Protein AF-A0A954EHJ3-F1 (afdb_monomer_lite)

Foldseek 3Di:
DDDDDDDDDDDPDDDDDDDDDPPDPPPPPDDPPPPDDDDPQAADPQADAAPDFQCAPDDDSQRGKGKHAADDPDDAAEDEAEDDDPLADDDLSCRCVPPNNVVCSVVRYIYMRGGDHRPVRDDPPCPDDD

Secondary structure (DSSP, 8-state):
--------------------------------------------TTSPPPSEEEEE-SSSTT-EEEEE----SSPPPEEEEE--STTTS--GGGGGGTS-HHHHHHTT-EEEEE----GGGS-TT--S--

Structure (mmCIF, N/CA/C/O backbone):
data_AF-A0A954EHJ3-F1
#
_entry.id   AF-A0A954EHJ3-F1
#
loop_
_atom_site.group_PDB
_atom_site.id
_atom_site.type_symbol
_atom_site.label_atom_id
_atom_site.label_alt_id
_atom_site.label_comp_id
_atom_site.label_asym_id
_atom_site.label_entity_id
_atom_site.label_seq_id
_atom_site.pdbx_PDB_ins_code
_atom_site.Cartn_x
_atom_site.Cartn_y
_atom_site.Cartn_z
_atom_site.occupancy
_atom_site.B_iso_or_equiv
_atom_site.auth_seq_id
_atom_site.auth_comp_id
_atom_site.auth_asym_id
_atom_site.auth_atom_id
_atom_site.pdbx_PDB_model_num
ATOM 1 N N . MET A 1 1 ? 43.335 76.121 -14.072 1.00 43.59 1 MET A N 1
ATOM 2 C CA . MET A 1 1 ? 42.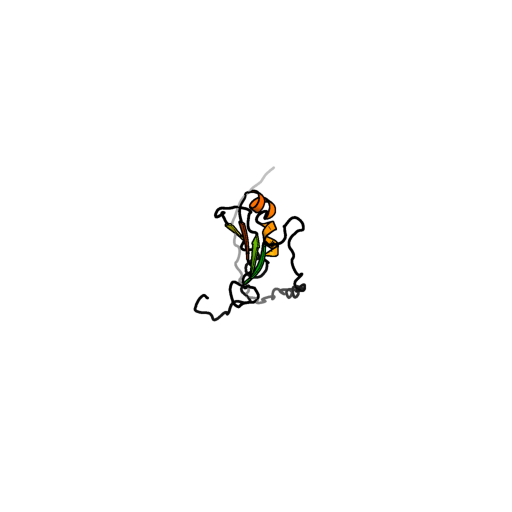215 76.938 -14.601 1.00 43.59 1 MET A CA 1
ATOM 3 C C . MET A 1 1 ? 42.239 76.862 -16.116 1.00 43.59 1 MET A C 1
ATOM 5 O O . MET A 1 1 ? 43.341 76.960 -16.640 1.00 43.59 1 MET A O 1
ATOM 9 N N . LYS A 1 2 ? 41.062 76.788 -16.770 1.00 38.62 2 LYS A N 1
ATOM 10 C CA . LYS A 1 2 ? 40.863 76.666 -18.237 1.00 38.62 2 LYS A CA 1
ATOM 11 C C . LYS A 1 2 ? 41.348 75.323 -18.819 1.00 38.62 2 LYS A C 1
ATOM 13 O O . LYS A 1 2 ? 42.339 74.802 -18.330 1.00 38.62 2 LYS A O 1
ATOM 18 N N . GLN A 1 3 ? 40.777 74.717 -19.864 1.00 45.97 3 GLN A N 1
ATOM 19 C CA . GLN A 1 3 ? 39.423 74.636 -20.480 1.00 45.97 3 GLN A CA 1
ATOM 20 C C . GLN A 1 3 ? 39.512 73.382 -21.423 1.00 45.97 3 GLN A C 1
ATOM 22 O O . GLN A 1 3 ? 40.626 72.930 -21.667 1.00 45.97 3 GLN A O 1
ATOM 27 N N . LEU A 1 4 ? 38.504 72.722 -22.009 1.00 43.44 4 LEU A N 1
ATOM 28 C CA . LEU A 1 4 ? 37.042 72.844 -22.144 1.00 43.44 4 LEU A CA 1
ATOM 29 C C . LEU A 1 4 ? 36.474 71.412 -22.362 1.00 43.44 4 LEU A C 1
ATOM 31 O O . LEU A 1 4 ? 37.218 70.527 -22.775 1.00 43.44 4 LEU A O 1
ATOM 35 N N . ALA A 1 5 ? 35.176 71.170 -22.142 1.00 48.94 5 ALA A N 1
ATOM 36 C CA . ALA A 1 5 ? 34.514 69.921 -22.556 1.00 48.94 5 ALA A CA 1
ATOM 37 C C . ALA A 1 5 ? 33.929 70.021 -23.978 1.00 48.94 5 ALA A C 1
ATOM 39 O O . ALA A 1 5 ? 33.365 71.066 -24.301 1.00 48.94 5 ALA A O 1
ATOM 40 N N . SER A 1 6 ? 33.940 68.932 -24.765 1.00 44.56 6 SER A N 1
ATOM 41 C CA . SER A 1 6 ? 32.758 68.463 -25.528 1.00 44.56 6 SER A CA 1
ATOM 42 C C . SER A 1 6 ? 33.012 67.270 -26.458 1.00 44.56 6 SER A C 1
ATOM 44 O O . SER A 1 6 ? 33.964 67.282 -27.221 1.00 44.56 6 SER A O 1
ATOM 46 N N . HIS A 1 7 ? 32.072 66.315 -26.400 1.00 40.75 7 HIS A N 1
ATOM 47 C CA . HIS A 1 7 ? 31.391 65.610 -27.502 1.00 40.75 7 HIS A CA 1
ATOM 48 C C . HIS A 1 7 ? 32.160 65.222 -28.787 1.00 40.75 7 HIS A C 1
ATOM 50 O O . HIS A 1 7 ? 32.728 66.080 -29.447 1.00 40.75 7 HIS A O 1
ATOM 56 N N . VAL A 1 8 ? 31.959 63.982 -29.267 1.00 44.84 8 VAL A N 1
ATOM 57 C CA . VAL A 1 8 ? 31.176 63.671 -30.497 1.00 44.84 8 VAL A CA 1
ATOM 58 C C . VAL A 1 8 ? 31.345 62.195 -30.917 1.00 44.84 8 VAL A C 1
ATOM 60 O O . VAL A 1 8 ? 32.440 61.736 -31.203 1.00 44.84 8 VAL A O 1
ATOM 63 N N . PHE A 1 9 ? 30.200 61.509 -30.984 1.00 36.72 9 PHE A N 1
ATOM 64 C CA . PHE A 1 9 ? 29.817 60.388 -31.857 1.00 36.72 9 PHE A CA 1
ATOM 65 C C . PHE A 1 9 ? 30.610 59.069 -31.893 1.00 36.72 9 PHE A C 1
ATOM 67 O O . PHE A 1 9 ? 31.776 58.969 -32.258 1.00 36.72 9 PHE A O 1
ATOM 74 N N . ALA A 1 10 ? 29.833 58.008 -31.670 1.00 48.41 10 ALA A N 1
ATOM 75 C CA . ALA A 1 10 ? 30.139 56.651 -32.073 1.00 48.41 10 ALA A CA 1
ATOM 76 C C . ALA A 1 10 ? 30.313 56.520 -33.595 1.00 48.41 10 ALA A C 1
ATOM 78 O O . ALA A 1 10 ? 29.503 57.034 -34.367 1.00 48.41 10 ALA A O 1
ATOM 79 N N . LEU A 1 11 ? 31.273 55.690 -34.000 1.00 41.38 11 LEU A N 1
ATOM 80 C CA . LEU A 1 11 ? 31.188 54.916 -35.235 1.00 41.38 11 LEU A CA 1
ATOM 81 C C . LEU A 1 11 ? 31.801 53.532 -34.973 1.00 41.38 11 LEU A C 1
ATOM 83 O O . LEU A 1 11 ? 32.985 53.293 -35.195 1.00 41.38 11 LEU A O 1
ATOM 87 N N . SER A 1 12 ? 30.998 52.628 -34.404 1.00 41.56 12 SER A N 1
ATOM 88 C CA . SER A 1 12 ? 31.407 51.233 -34.225 1.00 41.56 12 SER A CA 1
ATOM 89 C C . SER A 1 12 ? 31.300 50.527 -35.575 1.00 41.56 12 SER A C 1
ATOM 91 O O . SER A 1 12 ? 30.217 50.123 -35.998 1.00 41.56 12 SER A O 1
ATOM 93 N N . THR A 1 13 ? 32.422 50.452 -36.290 1.00 44.41 13 THR A N 1
ATOM 94 C CA . THR A 1 13 ? 32.507 49.774 -37.584 1.00 44.41 13 THR A CA 1
ATOM 95 C C . THR A 1 13 ? 32.221 48.288 -37.406 1.00 44.41 13 THR A C 1
ATOM 97 O O . THR A 1 13 ? 33.032 47.545 -36.854 1.00 44.41 13 THR A O 1
ATOM 100 N N . CYS A 1 14 ? 31.065 47.849 -37.897 1.00 40.12 14 CYS A N 1
ATOM 101 C CA . CYS A 1 14 ? 30.690 46.444 -37.921 1.00 40.12 14 CYS A CA 1
ATOM 102 C C . CYS A 1 14 ? 31.536 45.713 -38.978 1.00 40.12 14 CYS A C 1
ATOM 104 O O . CYS A 1 14 ? 31.229 45.769 -40.168 1.00 40.12 14 CYS A O 1
ATOM 106 N N . LEU A 1 15 ? 32.621 45.058 -38.553 1.00 37.81 15 LEU A N 1
ATOM 107 C CA . LEU A 1 15 ? 33.420 44.188 -39.417 1.00 37.81 15 LEU A CA 1
ATOM 108 C C . LEU A 1 15 ? 33.043 42.726 -39.164 1.00 37.81 15 LEU A C 1
ATOM 110 O O . LEU A 1 15 ? 33.489 42.104 -38.201 1.00 37.81 15 LEU A O 1
ATOM 114 N N . LEU A 1 16 ? 32.217 42.183 -40.056 1.00 44.09 16 LEU A N 1
ATOM 115 C CA . LEU A 1 16 ? 31.934 40.754 -40.130 1.00 44.09 16 LEU A CA 1
ATOM 116 C C . LEU A 1 16 ? 33.193 40.001 -40.577 1.00 44.09 16 LEU A C 1
ATOM 118 O O . LEU A 1 16 ? 33.603 40.105 -41.732 1.00 44.09 16 LEU A O 1
ATOM 122 N N . LEU A 1 17 ? 33.757 39.186 -39.686 1.00 44.94 17 LEU A N 1
ATOM 123 C CA . LEU A 1 17 ? 34.631 38.080 -40.066 1.00 44.94 17 LEU A CA 1
ATOM 124 C C . LEU A 1 17 ? 33.929 36.764 -39.741 1.00 44.94 17 LEU A C 1
ATOM 126 O O . LEU A 1 17 ? 33.799 36.368 -38.584 1.00 44.94 17 LEU A O 1
ATOM 130 N N . VAL A 1 18 ? 33.476 36.087 -40.795 1.00 49.00 18 VAL A N 1
ATOM 131 C CA . VAL A 1 18 ? 33.041 34.693 -40.726 1.00 49.00 18 VAL A CA 1
ATOM 132 C C . VAL A 1 18 ? 34.285 33.834 -40.509 1.00 49.00 18 VAL A C 1
ATOM 134 O O . VAL A 1 18 ? 35.112 33.691 -41.405 1.00 49.00 18 VAL A O 1
ATOM 137 N N . GLY A 1 19 ? 34.409 33.266 -39.313 1.00 39.22 19 GLY A N 1
ATOM 138 C CA . GLY A 1 19 ? 35.438 32.294 -38.957 1.00 39.22 19 GLY A CA 1
ATOM 139 C C . GLY A 1 19 ? 34.791 31.178 -38.155 1.00 39.22 19 GLY A C 1
ATOM 140 O O . GLY A 1 19 ? 34.537 31.336 -36.964 1.00 39.22 19 GLY A O 1
ATOM 141 N N . GLY A 1 20 ? 34.455 30.076 -38.822 1.00 49.34 20 GLY A N 1
ATOM 142 C CA . GLY A 1 20 ? 33.806 28.950 -38.166 1.00 49.34 20 GLY A CA 1
ATOM 143 C C . GLY A 1 20 ? 34.760 28.230 -37.218 1.00 49.34 20 GLY A C 1
ATOM 144 O O . GLY A 1 20 ? 35.829 27.796 -37.631 1.00 49.34 20 GLY A O 1
ATOM 145 N N . ASN A 1 21 ? 34.330 28.047 -35.973 1.00 36.69 21 ASN A N 1
ATOM 146 C CA . ASN A 1 21 ? 34.612 26.835 -35.215 1.00 36.69 21 ASN A CA 1
ATOM 147 C C . ASN A 1 21 ? 33.506 26.647 -34.178 1.00 36.69 21 ASN A C 1
ATOM 149 O O . ASN A 1 21 ? 33.460 27.338 -33.161 1.00 36.69 21 ASN A O 1
ATOM 153 N N . VAL A 1 22 ? 32.619 25.686 -34.443 1.00 42.12 22 VAL A N 1
ATOM 154 C CA . VAL A 1 22 ? 31.845 25.050 -33.379 1.00 42.12 22 VAL A CA 1
ATOM 155 C C . VAL A 1 22 ? 32.857 24.254 -32.567 1.00 42.12 22 VAL A C 1
ATOM 157 O O . VAL A 1 22 ? 33.240 23.152 -32.953 1.00 42.12 22 VAL A O 1
ATOM 160 N N . LEU A 1 23 ? 33.326 24.831 -31.463 1.00 40.19 23 LEU A N 1
ATOM 161 C CA . LEU A 1 23 ? 33.884 24.014 -30.399 1.00 40.19 23 LEU A CA 1
ATOM 162 C C . LEU A 1 23 ? 32.699 23.273 -29.793 1.00 40.19 23 LEU A C 1
ATOM 164 O O . LEU A 1 23 ? 31.801 23.893 -29.224 1.00 40.19 23 LEU A O 1
ATOM 168 N N . ALA A 1 24 ? 32.666 21.960 -30.014 1.00 46.19 24 ALA A N 1
ATOM 169 C CA . ALA A 1 24 ? 31.714 21.097 -29.348 1.00 46.19 24 ALA A CA 1
ATOM 170 C C . ALA A 1 24 ? 31.889 21.285 -27.839 1.00 46.19 24 ALA A C 1
ATOM 172 O O . ALA A 1 24 ? 33.000 21.170 -27.321 1.00 46.19 24 ALA A O 1
ATOM 173 N N . ASP A 1 25 ? 30.796 21.605 -27.155 1.00 45.28 25 ASP A N 1
ATOM 174 C CA . ASP A 1 25 ? 30.759 21.538 -25.704 1.00 45.28 25 ASP A CA 1
ATOM 175 C C . ASP A 1 25 ? 30.890 20.051 -25.353 1.00 45.28 25 ASP A C 1
ATOM 177 O O . ASP A 1 25 ? 29.997 19.259 -25.676 1.00 45.28 25 ASP A O 1
ATOM 181 N N . ASP A 1 26 ? 32.044 19.654 -24.806 1.00 48.00 26 ASP A N 1
ATOM 182 C CA . ASP A 1 26 ? 32.326 18.278 -24.395 1.00 48.00 26 ASP A CA 1
ATOM 183 C C . ASP A 1 26 ? 31.412 17.935 -23.214 1.00 48.00 26 ASP A C 1
ATOM 185 O O . ASP A 1 26 ? 31.780 18.016 -22.036 1.00 48.00 26 ASP A O 1
ATOM 189 N N . ALA A 1 27 ? 30.179 17.554 -23.552 1.00 50.00 27 ALA A N 1
ATOM 190 C CA . ALA A 1 27 ? 29.172 17.051 -22.644 1.00 50.00 27 ALA A CA 1
ATOM 191 C C . ALA A 1 27 ? 29.688 15.751 -22.024 1.00 50.00 27 ALA A C 1
ATOM 193 O O . ALA A 1 27 ? 29.424 14.648 -22.509 1.00 50.00 27 ALA A O 1
ATOM 194 N N . LYS A 1 28 ? 30.456 15.916 -20.940 1.00 38.50 28 LYS A N 1
ATOM 195 C CA . LYS A 1 28 ? 30.998 14.866 -20.080 1.00 38.50 28 LYS A CA 1
ATOM 196 C C . LYS A 1 28 ? 29.950 13.759 -19.956 1.00 38.50 28 LYS A C 1
ATOM 198 O O . LYS A 1 28 ? 28.878 14.041 -19.411 1.00 38.50 28 LYS A O 1
ATOM 203 N N . PRO A 1 29 ? 30.226 12.531 -20.439 1.00 41.78 29 PRO A N 1
ATOM 204 C CA . PRO A 1 29 ? 29.217 11.489 -20.478 1.00 41.78 29 PRO A CA 1
ATOM 205 C C . PRO A 1 29 ? 28.668 11.299 -19.071 1.00 41.78 29 PRO A C 1
ATOM 207 O O . PRO A 1 29 ? 29.433 11.134 -18.113 1.00 41.78 29 PRO A O 1
ATOM 210 N N . ALA A 1 30 ? 27.343 11.391 -18.947 1.00 52.47 30 ALA A N 1
ATOM 211 C CA . ALA A 1 30 ? 26.666 11.216 -17.677 1.00 52.47 30 ALA A CA 1
ATOM 212 C C . ALA A 1 30 ? 27.081 9.853 -17.118 1.00 52.47 30 ALA A C 1
ATOM 214 O O . ALA A 1 30 ? 26.784 8.818 -17.715 1.00 52.47 30 ALA A O 1
ATOM 215 N N . SER A 1 31 ? 27.830 9.875 -16.010 1.00 44.69 31 SER A N 1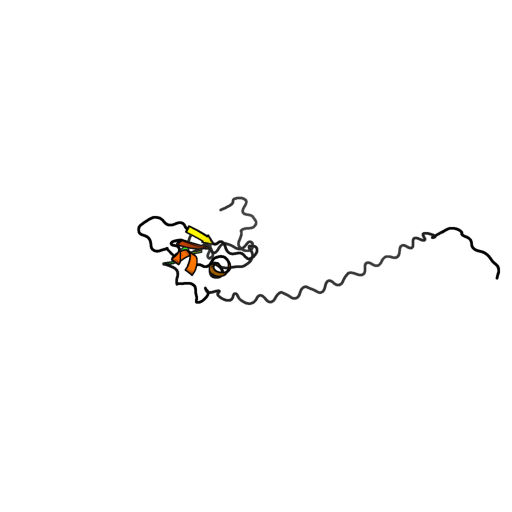
ATOM 216 C CA . SER A 1 31 ? 28.329 8.656 -15.376 1.00 44.69 31 SER A CA 1
ATOM 217 C C . SER A 1 31 ? 27.141 7.718 -15.169 1.00 44.69 31 SER A C 1
ATOM 219 O O . SER A 1 31 ? 26.131 8.196 -14.637 1.00 44.69 31 SER A O 1
ATOM 221 N N . PRO A 1 32 ? 27.203 6.443 -15.605 1.00 47.50 32 PRO A N 1
ATOM 222 C CA . PRO A 1 32 ? 26.060 5.548 -15.528 1.00 47.50 32 PRO A CA 1
ATOM 223 C C . PRO A 1 32 ? 25.596 5.514 -14.079 1.00 47.50 32 PRO A C 1
ATOM 225 O O . PRO A 1 32 ? 26.336 5.082 -13.191 1.00 47.50 32 PRO A O 1
ATOM 228 N N . ALA A 1 33 ? 24.399 6.057 -13.840 1.00 50.75 33 ALA A N 1
ATOM 229 C CA . ALA A 1 33 ? 23.852 6.175 -12.504 1.00 50.75 33 ALA A CA 1
ATOM 230 C C . ALA A 1 33 ? 23.850 4.775 -11.900 1.00 50.75 33 ALA A C 1
ATOM 232 O O . ALA A 1 33 ? 23.176 3.887 -12.421 1.00 50.75 33 ALA A O 1
ATOM 233 N N . LEU A 1 34 ? 24.653 4.581 -10.848 1.00 45.72 34 LEU A N 1
ATOM 234 C CA . LEU A 1 34 ? 24.802 3.293 -10.185 1.00 45.72 34 LEU A CA 1
ATOM 235 C C . LEU A 1 34 ? 23.412 2.831 -9.758 1.00 45.72 34 LEU A C 1
ATOM 237 O O . LEU A 1 34 ? 22.872 3.321 -8.761 1.00 45.72 34 LEU A O 1
ATOM 241 N N . GLN A 1 35 ? 22.838 1.903 -10.527 1.00 48.50 35 GLN A N 1
ATOM 242 C CA . GLN A 1 35 ? 21.583 1.251 -10.202 1.00 48.50 35 GLN A CA 1
ATOM 243 C C . GLN A 1 35 ? 21.854 0.396 -8.969 1.00 48.50 35 GLN A C 1
ATOM 245 O O . GLN A 1 35 ? 22.222 -0.774 -9.055 1.00 48.50 35 GLN A O 1
ATOM 250 N N . LYS A 1 36 ? 21.736 1.018 -7.792 1.00 48.22 36 LYS A N 1
ATOM 251 C CA . LYS A 1 36 ? 21.683 0.300 -6.525 1.00 48.22 36 LYS A CA 1
ATOM 252 C C . LYS A 1 36 ? 20.567 -0.719 -6.674 1.00 48.22 36 LYS A C 1
ATOM 254 O O . LYS A 1 36 ? 19.426 -0.327 -6.920 1.00 48.22 36 LYS A O 1
ATOM 259 N N . ALA A 1 37 ? 20.921 -1.996 -6.531 1.00 44.88 37 ALA A N 1
ATOM 260 C CA . ALA A 1 37 ? 19.957 -3.084 -6.496 1.00 44.88 37 ALA A CA 1
ATOM 261 C C . ALA A 1 37 ? 18.792 -2.691 -5.573 1.00 44.88 37 ALA A C 1
ATOM 263 O O . ALA A 1 37 ? 19.047 -2.061 -4.534 1.00 44.88 37 ALA A O 1
ATOM 264 N N . PRO A 1 38 ? 17.537 -2.993 -5.949 1.00 52.62 38 PRO A N 1
ATOM 265 C CA . PRO A 1 38 ? 16.380 -2.541 -5.199 1.00 52.62 38 PRO A CA 1
ATOM 266 C C . PRO A 1 38 ? 16.511 -3.024 -3.757 1.00 52.62 38 PRO A C 1
ATOM 268 O O . PRO A 1 38 ? 16.443 -4.219 -3.476 1.00 52.62 38 PRO A O 1
ATOM 271 N N . LYS A 1 39 ? 16.718 -2.083 -2.829 1.00 58.03 39 LYS A N 1
ATOM 272 C CA . LYS A 1 39 ? 16.506 -2.375 -1.415 1.00 58.03 39 LYS A CA 1
ATOM 273 C C . LYS A 1 39 ? 15.046 -2.780 -1.297 1.00 58.03 39 LYS A C 1
ATOM 275 O O . LYS A 1 39 ? 14.187 -1.982 -1.666 1.00 58.03 39 LYS A O 1
ATOM 280 N N . THR A 1 40 ? 14.785 -3.976 -0.780 1.00 76.56 40 THR A N 1
ATOM 281 C CA . THR A 1 40 ? 13.447 -4.367 -0.342 1.00 76.56 40 THR A CA 1
ATOM 282 C C . THR A 1 40 ? 12.997 -3.330 0.677 1.00 76.56 40 THR A C 1
ATOM 284 O O . THR A 1 40 ? 13.504 -3.300 1.801 1.00 76.56 40 THR A O 1
ATOM 287 N N . GLU A 1 41 ? 12.138 -2.407 0.251 1.00 88.69 41 GLU A N 1
ATOM 288 C CA . GLU A 1 41 ? 11.552 -1.446 1.170 1.00 88.69 41 GLU A CA 1
ATOM 289 C C . GLU A 1 41 ? 10.648 -2.216 2.136 1.00 88.69 41 GLU A C 1
ATOM 291 O O . GLU A 1 41 ? 10.089 -3.260 1.802 1.00 88.69 41 GLU A O 1
ATOM 296 N N . LYS A 1 42 ? 10.588 -1.729 3.369 1.00 93.50 42 LYS A N 1
ATOM 297 C CA . LYS A 1 42 ? 9.733 -2.239 4.434 1.00 93.50 42 LYS A CA 1
ATOM 298 C C . LYS A 1 42 ? 9.009 -1.052 5.043 1.00 93.50 42 LYS A C 1
ATOM 30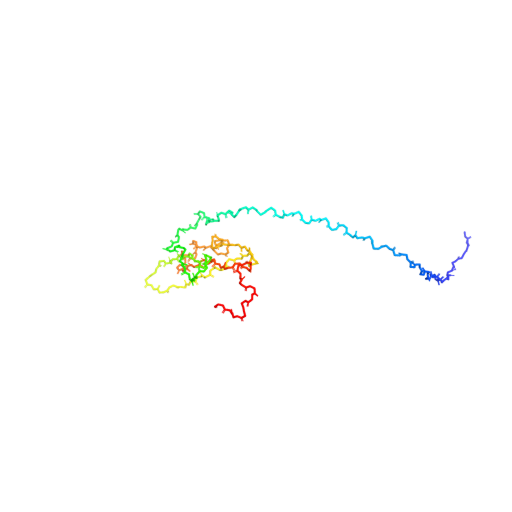0 O O . LYS A 1 42 ? 9.482 0.084 4.916 1.00 93.50 42 LYS A O 1
ATOM 305 N N . TYR A 1 43 ? 7.893 -1.324 5.705 1.00 95.31 43 TYR A N 1
ATOM 306 C CA . TYR A 1 43 ? 7.283 -0.339 6.581 1.00 95.31 43 TYR A CA 1
ATOM 307 C C . TYR A 1 43 ? 8.245 0.061 7.706 1.00 95.31 43 TYR A C 1
ATOM 309 O O . TYR A 1 43 ? 9.175 -0.669 8.055 1.00 95.31 43 TYR A O 1
ATOM 317 N N . ASP A 1 44 ? 8.021 1.262 8.223 1.00 92.19 44 ASP A N 1
ATOM 318 C CA . ASP A 1 44 ? 8.628 1.728 9.463 1.00 92.19 44 ASP A CA 1
ATOM 319 C C . ASP A 1 44 ? 8.063 0.946 10.663 1.00 92.19 44 ASP A C 1
ATOM 321 O O . ASP A 1 44 ? 6.912 0.516 10.619 1.00 92.19 44 ASP A O 1
ATOM 325 N N . GLU A 1 45 ? 8.845 0.798 11.735 1.00 94.69 45 GLU A N 1
ATOM 326 C CA . GLU A 1 45 ? 8.474 0.013 12.927 1.00 94.69 45 GLU A CA 1
ATOM 327 C C . GLU A 1 45 ? 7.217 0.537 13.648 1.00 94.69 45 GLU A C 1
ATOM 329 O O . GLU A 1 45 ? 6.588 -0.207 14.396 1.00 94.69 45 GLU A O 1
ATOM 334 N N . SER A 1 46 ? 6.819 1.798 13.423 1.00 94.75 46 SER A N 1
ATOM 335 C CA . SER A 1 46 ? 5.563 2.340 13.961 1.00 94.75 46 SER A CA 1
ATOM 336 C C . SER A 1 46 ? 4.304 1.833 13.252 1.00 94.75 46 SER A C 1
ATOM 338 O O . SER A 1 46 ? 3.211 1.982 13.798 1.00 94.75 46 SER A O 1
ATOM 340 N N . VAL A 1 47 ? 4.421 1.266 12.047 1.00 97.38 47 VAL A N 1
ATOM 341 C CA . VAL A 1 47 ? 3.277 0.780 11.266 1.00 97.38 47 VAL A CA 1
ATOM 342 C C . VAL A 1 47 ? 2.907 -0.629 11.739 1.00 97.38 47 VAL A C 1
ATOM 344 O O . VAL A 1 47 ? 3.770 -1.505 11.719 1.00 97.38 47 VAL A O 1
ATOM 347 N N . PRO A 1 48 ? 1.647 -0.891 12.135 1.00 97.25 48 PRO A N 1
ATOM 348 C CA . PRO A 1 48 ? 1.215 -2.247 12.459 1.00 97.25 48 PRO A CA 1
ATOM 349 C C . PRO A 1 48 ? 1.265 -3.151 11.220 1.00 97.25 48 PRO A C 1
ATOM 351 O O . PRO A 1 48 ? 1.186 -2.672 10.088 1.00 97.25 48 PRO A O 1
ATOM 354 N N . GLU A 1 49 ? 1.335 -4.466 11.419 1.00 97.69 49 GLU A N 1
ATOM 355 C CA . GLU A 1 49 ? 1.214 -5.419 10.309 1.00 97.69 49 GLU A CA 1
ATOM 356 C C . GLU A 1 49 ? -0.138 -5.249 9.575 1.00 97.69 49 GLU A C 1
ATOM 358 O O . GLU A 1 49 ? -1.157 -4.993 10.229 1.00 97.69 49 GLU A O 1
ATOM 363 N N . PRO A 1 50 ? -0.186 -5.369 8.233 1.00 98.25 50 PRO A N 1
ATOM 364 C CA . PRO A 1 50 ? -1.437 -5.295 7.482 1.00 98.25 50 PRO A CA 1
ATOM 365 C C . PRO A 1 50 ? -2.421 -6.398 7.883 1.00 98.25 50 PRO A C 1
ATOM 367 O O . PRO A 1 50 ? -2.044 -7.562 8.012 1.00 98.25 50 PRO A O 1
ATOM 370 N N . THR A 1 51 ? -3.711 -6.062 7.963 1.00 98.62 51 THR A N 1
ATOM 371 C CA . THR A 1 51 ? -4.803 -7.047 8.088 1.00 98.62 51 THR A CA 1
ATOM 372 C C . THR A 1 51 ? -4.810 -8.016 6.903 1.00 98.62 51 THR A C 1
ATOM 374 O O . THR A 1 51 ? -5.070 -9.206 7.066 1.00 98.62 51 THR A O 1
ATOM 377 N N . ALA A 1 52 ? -4.491 -7.514 5.706 1.00 98.56 52 ALA A N 1
ATOM 378 C CA . ALA A 1 52 ? -4.211 -8.323 4.529 1.00 98.56 52 ALA A CA 1
ATOM 379 C C . ALA A 1 52 ? -3.040 -7.711 3.748 1.00 98.56 52 ALA A C 1
ATOM 381 O O . ALA A 1 52 ? -3.077 -6.532 3.394 1.00 98.56 52 ALA A O 1
ATOM 382 N N . SER A 1 53 ? -2.007 -8.506 3.460 1.00 98.25 53 SER A N 1
ATOM 383 C CA . SER A 1 53 ? -0.824 -8.056 2.718 1.00 98.25 53 SER A CA 1
ATOM 384 C C . SER A 1 53 ? -0.733 -8.694 1.331 1.00 98.25 53 SER A C 1
ATOM 386 O O . SER A 1 53 ? -1.098 -9.853 1.134 1.00 98.25 53 SER A O 1
ATOM 388 N N . ASN A 1 54 ? -0.213 -7.928 0.371 1.00 97.88 54 ASN A N 1
ATOM 389 C CA . ASN A 1 54 ? -0.005 -8.281 -1.031 1.00 97.88 54 ASN A CA 1
ATOM 390 C C . ASN A 1 54 ? -1.277 -8.786 -1.739 1.00 97.88 54 ASN A C 1
ATOM 392 O O . ASN A 1 54 ? -1.217 -9.654 -2.615 1.00 97.88 54 ASN A O 1
ATOM 396 N N . VAL A 1 55 ? -2.428 -8.206 -1.388 1.00 98.56 55 VAL A N 1
ATOM 397 C CA . VAL A 1 55 ? -3.721 -8.464 -2.030 1.00 98.56 55 VAL A CA 1
ATOM 398 C C . VAL A 1 55 ? -3.616 -8.080 -3.503 1.00 98.56 55 VAL A C 1
ATOM 400 O O . VAL A 1 55 ? -3.380 -6.917 -3.835 1.00 98.56 55 VAL A O 1
ATOM 403 N N . ARG A 1 56 ? -3.760 -9.064 -4.394 1.00 98.38 56 ARG A N 1
ATOM 404 C CA . ARG A 1 56 ? -3.651 -8.856 -5.841 1.00 98.38 56 ARG A CA 1
ATOM 405 C C . ARG A 1 56 ? -4.911 -8.197 -6.395 1.00 98.38 56 ARG A C 1
ATOM 407 O O . ARG A 1 56 ? -6.012 -8.655 -6.110 1.00 98.38 56 ARG A O 1
ATOM 414 N N . TYR A 1 57 ? -4.735 -7.181 -7.238 1.00 97.62 57 TYR A N 1
ATOM 415 C CA . TYR A 1 57 ? -5.827 -6.517 -7.969 1.00 97.62 57 TYR A CA 1
ATOM 416 C C . TYR A 1 57 ? -5.700 -6.637 -9.502 1.00 97.62 57 TYR A C 1
ATOM 418 O O . TYR A 1 57 ? -6.496 -6.064 -10.239 1.00 97.62 57 TYR A O 1
ATOM 426 N N . GLY A 1 58 ? -4.709 -7.384 -9.998 1.00 96.06 58 GLY A N 1
ATOM 427 C CA . GLY A 1 58 ? -4.531 -7.688 -11.420 1.00 96.06 58 GLY A CA 1
ATOM 428 C C . GLY A 1 58 ? -3.324 -8.595 -11.670 1.00 96.06 58 GLY A C 1
ATOM 429 O O . GLY A 1 58 ? -2.733 -9.120 -10.725 1.00 96.06 58 GLY A O 1
ATOM 430 N N . ASP A 1 59 ? -2.936 -8.770 -12.935 1.00 94.62 59 ASP A N 1
ATOM 431 C CA . ASP A 1 59 ? -1.973 -9.817 -13.331 1.00 94.62 59 ASP A CA 1
ATOM 432 C C . ASP A 1 59 ? -0.495 -9.429 -13.185 1.00 94.62 59 ASP A C 1
ATOM 434 O O . ASP A 1 59 ? 0.350 -10.280 -12.907 1.00 94.62 59 ASP A O 1
ATOM 438 N N . HIS A 1 60 ? -0.156 -8.143 -13.288 1.00 95.00 60 HIS A N 1
ATOM 439 C CA . HIS A 1 60 ? 1.229 -7.699 -13.133 1.00 95.00 60 HIS A CA 1
ATOM 440 C C . HIS A 1 60 ? 1.750 -7.950 -11.703 1.00 95.00 60 HIS A C 1
ATOM 442 O O . HIS A 1 60 ? 1.002 -7.834 -10.734 1.00 95.00 60 HIS A O 1
ATOM 448 N N . GLU A 1 61 ? 3.043 -8.248 -11.531 1.00 95.38 61 GLU A N 1
ATOM 449 C CA . GLU A 1 61 ? 3.657 -8.488 -10.207 1.00 95.38 61 GLU A CA 1
ATOM 450 C C . GLU A 1 61 ? 3.410 -7.338 -9.214 1.00 95.38 61 GLU A C 1
ATOM 452 O O . GLU A 1 61 ? 3.086 -7.565 -8.052 1.00 95.38 61 GLU A O 1
ATOM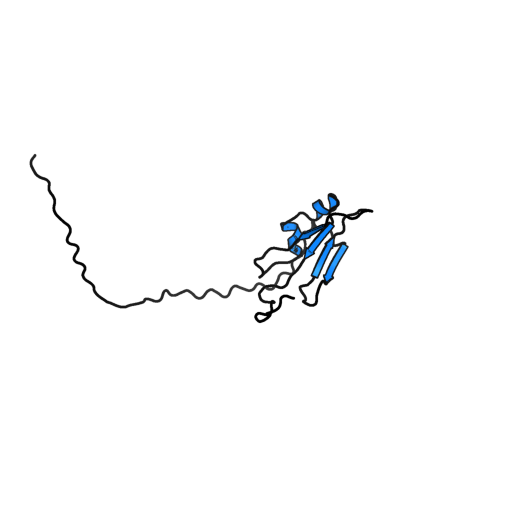 457 N N . ARG A 1 62 ? 3.481 -6.095 -9.705 1.00 96.56 62 ARG A N 1
ATOM 458 C CA . ARG A 1 62 ? 3.212 -4.874 -8.935 1.00 96.56 62 ARG A CA 1
ATOM 459 C C . ARG A 1 62 ? 1.727 -4.566 -8.728 1.00 96.56 62 ARG A C 1
ATOM 461 O O . ARG A 1 62 ? 1.448 -3.593 -8.042 1.00 96.56 62 ARG A O 1
ATOM 468 N N . HIS A 1 63 ? 0.781 -5.331 -9.279 1.00 97.69 63 HIS A N 1
ATOM 469 C CA . HIS A 1 63 ? -0.650 -5.124 -9.013 1.00 97.69 63 HIS A CA 1
ATOM 470 C C . HIS A 1 63 ? -1.052 -5.735 -7.660 1.00 97.69 63 HIS A C 1
ATOM 472 O O . HIS A 1 63 ? -1.856 -6.664 -7.587 1.00 97.69 63 HIS A O 1
ATOM 478 N N . VAL A 1 64 ? -0.455 -5.206 -6.588 1.00 98.50 64 VAL A N 1
ATOM 479 C CA . VAL A 1 64 ? -0.682 -5.605 -5.195 1.00 98.50 64 VAL A CA 1
ATOM 480 C C . VAL A 1 64 ? -0.921 -4.394 -4.296 1.00 98.50 64 VAL A C 1
ATOM 482 O O . VAL A 1 64 ? -0.345 -3.326 -4.516 1.00 98.50 64 VAL A O 1
ATOM 485 N N . LEU A 1 65 ? -1.722 -4.575 -3.251 1.00 98.62 65 LEU A N 1
ATOM 486 C CA . LEU A 1 65 ? -1.898 -3.613 -2.164 1.00 98.62 65 LEU A CA 1
ATOM 487 C C . LEU A 1 65 ? -1.786 -4.290 -0.795 1.00 98.62 65 LEU A C 1
ATOM 489 O O . LEU A 1 65 ? -2.001 -5.496 -0.673 1.00 98.62 65 LEU A O 1
ATOM 493 N N . ASP A 1 66 ? -1.471 -3.497 0.223 1.00 98.75 66 ASP A N 1
ATOM 494 C CA . ASP A 1 66 ? -1.644 -3.866 1.628 1.00 98.75 66 ASP A CA 1
ATOM 495 C C . ASP A 1 66 ? -2.845 -3.106 2.190 1.00 98.75 66 ASP A C 1
ATOM 497 O O . ASP A 1 66 ? -3.061 -1.939 1.847 1.00 98.75 66 ASP A O 1
ATOM 501 N N . PHE A 1 67 ? -3.626 -3.774 3.036 1.00 98.69 67 PHE A N 1
ATOM 502 C CA . PHE A 1 67 ? -4.836 -3.247 3.651 1.00 98.69 67 PHE A CA 1
ATOM 503 C C . PHE A 1 67 ? -4.792 -3.411 5.170 1.00 98.69 67 PHE A C 1
ATOM 505 O O . PHE A 1 67 ? -4.519 -4.499 5.683 1.00 98.69 67 PHE A O 1
ATOM 512 N N . TRP A 1 68 ? -5.122 -2.334 5.876 1.00 98.62 68 TRP A N 1
ATOM 513 C CA . TRP A 1 68 ? -5.363 -2.305 7.310 1.00 98.62 68 TRP A CA 1
ATOM 514 C C . TRP A 1 68 ? -6.826 -1.942 7.532 1.00 98.62 68 TRP A C 1
ATOM 516 O O . TRP A 1 68 ? -7.273 -0.852 7.163 1.00 98.62 68 TRP A O 1
ATOM 526 N N . GLN A 1 69 ? -7.565 -2.858 8.141 1.00 98.25 69 GLN A N 1
ATOM 527 C CA . GLN A 1 69 ? -8.945 -2.634 8.529 1.00 98.25 69 GLN A CA 1
ATOM 528 C C . GLN A 1 69 ? -8.975 -1.919 9.881 1.00 98.25 69 GLN A C 1
ATOM 530 O O . GLN A 1 69 ? -8.351 -2.378 10.836 1.00 98.25 69 GLN A O 1
ATOM 535 N N . ALA A 1 70 ? -9.704 -0.808 9.971 1.00 98.31 70 ALA A N 1
ATOM 536 C CA . ALA A 1 70 ? -10.012 -0.206 11.263 1.00 98.31 70 ALA A CA 1
ATOM 537 C C . ALA A 1 70 ? -11.076 -1.035 12.002 1.00 98.31 70 ALA A C 1
ATOM 539 O O . ALA A 1 70 ? -12.014 -1.544 11.383 1.00 98.31 70 ALA A O 1
ATOM 540 N N . GLU A 1 71 ? -10.946 -1.151 13.324 1.00 97.00 71 GLU A N 1
ATOM 541 C CA . GLU A 1 71 ? -11.908 -1.865 14.169 1.00 97.00 71 GLU A CA 1
ATOM 542 C C . GLU A 1 71 ? -13.254 -1.122 14.199 1.00 97.00 71 GLU A C 1
ATOM 544 O O . GLU A 1 71 ? -13.342 0.015 14.665 1.00 97.00 71 GLU A O 1
ATOM 549 N N . SER A 1 72 ? -14.313 -1.748 13.675 1.00 96.12 72 SER A N 1
ATOM 550 C CA . SER A 1 72 ? -15.679 -1.221 13.733 1.00 96.12 72 SER A CA 1
ATOM 551 C C . SER A 1 72 ? -16.718 -2.288 13.385 1.00 96.12 72 SER A C 1
ATOM 553 O O . SER A 1 72 ? -16.497 -3.105 12.492 1.00 96.12 72 SER A O 1
ATOM 555 N N . ASP A 1 73 ? -17.888 -2.210 14.021 1.00 96.12 73 ASP A N 1
ATOM 556 C CA . ASP A 1 73 ? -19.077 -3.000 13.668 1.00 96.12 73 ASP A CA 1
ATOM 557 C C . ASP A 1 73 ? -19.873 -2.397 12.491 1.00 96.12 73 ASP A C 1
ATOM 559 O O . ASP A 1 73 ? -20.917 -2.927 12.107 1.00 96.12 73 ASP A O 1
ATOM 563 N N . GLN A 1 74 ? -19.438 -1.257 11.940 1.00 95.56 74 GLN A N 1
ATOM 564 C CA . GLN A 1 74 ? -20.098 -0.527 10.850 1.00 95.56 74 GLN A CA 1
ATOM 565 C C . GLN A 1 74 ? -19.090 -0.171 9.736 1.00 95.56 74 GLN A C 1
ATOM 567 O O . GLN A 1 74 ? -17.884 -0.159 9.981 1.00 95.56 74 GLN A O 1
ATOM 572 N N . PRO A 1 75 ? -19.541 0.136 8.503 1.00 96.31 75 PRO A N 1
ATOM 573 C CA . PRO A 1 75 ? -18.644 0.555 7.425 1.00 96.31 75 PRO A CA 1
ATOM 574 C C . PRO A 1 75 ? -17.837 1.812 7.787 1.00 96.31 75 PRO A C 1
ATOM 576 O O . PRO A 1 75 ? -18.410 2.845 8.137 1.00 96.31 75 PRO A O 1
ATOM 579 N N . THR A 1 76 ? -16.510 1.738 7.661 1.00 97.19 76 THR A N 1
ATOM 580 C CA . THR A 1 76 ? -15.587 2.850 7.945 1.00 97.19 76 THR A CA 1
ATOM 581 C C . THR A 1 76 ? -15.145 3.577 6.669 1.00 97.19 76 THR A C 1
ATOM 583 O O . THR A 1 76 ? -15.117 2.978 5.589 1.00 97.19 76 THR A O 1
ATOM 586 N N . PRO A 1 77 ? -14.760 4.867 6.753 1.00 98.31 77 PRO A N 1
ATOM 587 C CA . PRO A 1 77 ? -14.029 5.531 5.678 1.00 98.31 77 PRO A CA 1
ATOM 588 C C . PRO A 1 77 ? -12.716 4.801 5.369 1.00 98.31 77 PRO A C 1
ATOM 590 O O . PRO A 1 77 ? -12.097 4.220 6.262 1.00 98.31 77 PRO A O 1
ATOM 593 N N . CYS A 1 78 ? -12.257 4.880 4.118 1.00 98.25 78 CYS A N 1
ATOM 594 C CA . CYS A 1 78 ? -10.975 4.315 3.700 1.00 98.25 78 CYS A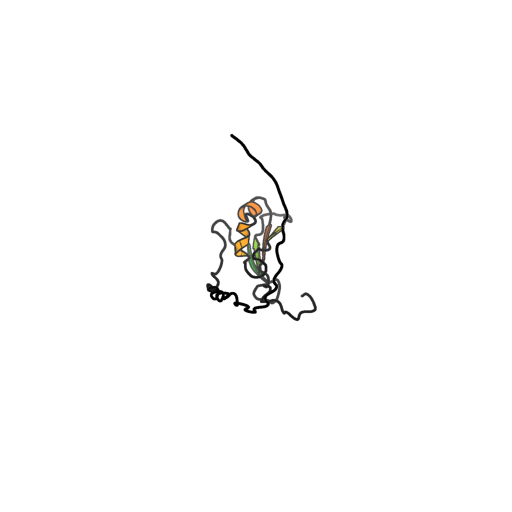 CA 1
ATOM 595 C C . CYS A 1 78 ? -10.070 5.387 3.082 1.00 98.25 78 CYS A C 1
ATOM 597 O O . CYS A 1 78 ? -10.474 6.087 2.153 1.00 98.25 78 CYS A O 1
ATOM 599 N N . VAL A 1 79 ? -8.823 5.473 3.547 1.00 98.56 79 VAL A N 1
ATOM 600 C CA . VAL A 1 79 ? -7.756 6.249 2.902 1.00 98.56 79 VAL A CA 1
ATOM 601 C C . VAL A 1 79 ? -6.989 5.343 1.945 1.00 98.56 79 VAL A C 1
ATOM 603 O O . VAL A 1 79 ? -6.457 4.310 2.343 1.00 98.56 79 VAL A O 1
ATOM 606 N N . PHE A 1 80 ? -6.928 5.736 0.674 1.00 98.38 80 PHE A N 1
ATOM 607 C CA . PHE A 1 80 ? -6.257 4.982 -0.383 1.00 98.38 80 PHE A CA 1
ATOM 608 C C . PHE A 1 80 ? -4.958 5.692 -0.793 1.00 98.38 80 PHE A C 1
ATOM 610 O O . PHE A 1 80 ? -4.984 6.743 -1.435 1.00 98.38 80 PHE A O 1
ATOM 617 N N . ILE A 1 81 ? -3.812 5.148 -0.381 1.00 98.38 81 ILE A N 1
ATOM 618 C CA . ILE A 1 81 ? -2.494 5.769 -0.542 1.00 98.38 81 ILE A CA 1
ATOM 619 C C . ILE A 1 81 ? -1.828 5.276 -1.828 1.00 98.38 81 ILE A C 1
ATOM 621 O O . ILE A 1 81 ? -1.355 4.142 -1.913 1.00 98.38 81 ILE A O 1
ATOM 625 N N . ILE A 1 82 ? -1.724 6.173 -2.808 1.00 97.75 82 ILE A N 1
ATOM 626 C CA . ILE A 1 82 ? -0.926 5.979 -4.023 1.00 97.75 82 ILE A CA 1
ATOM 627 C C . ILE A 1 82 ? 0.440 6.629 -3.789 1.00 97.75 82 ILE A C 1
ATOM 629 O O . ILE A 1 82 ? 0.533 7.839 -3.578 1.00 97.75 82 ILE A O 1
ATOM 633 N N . HIS A 1 83 ? 1.508 5.830 -3.782 1.00 97.19 83 HIS A N 1
ATOM 634 C CA . HIS A 1 83 ? 2.843 6.333 -3.461 1.00 97.19 83 HIS A CA 1
ATOM 635 C C . HIS A 1 83 ? 3.379 7.310 -4.524 1.00 97.19 83 HIS A C 1
ATOM 637 O O . HIS A 1 83 ? 3.155 7.146 -5.718 1.00 97.19 83 HIS A O 1
ATOM 643 N N . GLY A 1 84 ? 4.169 8.302 -4.103 1.00 95.31 84 GLY A N 1
ATOM 644 C CA . GLY A 1 84 ? 4.955 9.129 -5.026 1.00 95.31 84 GLY A CA 1
ATOM 645 C C . GLY A 1 84 ? 6.159 8.386 -5.629 1.00 95.31 84 GLY A C 1
ATOM 646 O O . GLY A 1 84 ? 6.408 7.215 -5.336 1.00 95.31 84 GLY A O 1
ATOM 647 N N . GLY A 1 85 ? 6.959 9.099 -6.429 1.00 95.06 85 GLY A N 1
ATOM 648 C CA . GLY A 1 85 ? 8.160 8.553 -7.087 1.00 95.06 85 GLY A CA 1
ATOM 649 C C . GLY A 1 85 ? 8.227 8.763 -8.603 1.00 95.06 85 GLY A C 1
ATOM 650 O O . GLY A 1 85 ? 8.990 8.065 -9.273 1.00 95.06 85 GLY A O 1
ATOM 651 N N . GLY A 1 86 ? 7.429 9.698 -9.140 1.00 95.69 86 GLY A N 1
ATOM 652 C CA . GLY A 1 86 ? 7.492 10.139 -10.539 1.00 95.69 86 GLY A CA 1
ATOM 653 C C . GLY A 1 86 ? 7.207 9.032 -11.550 1.00 95.69 86 GLY A C 1
ATOM 654 O O . GLY A 1 86 ? 7.864 8.981 -12.579 1.00 95.69 86 GLY A O 1
ATOM 655 N N . TRP A 1 87 ? 6.307 8.098 -11.221 1.00 95.44 87 TRP A N 1
ATOM 656 C CA . TRP A 1 87 ? 5.949 6.924 -12.042 1.00 95.44 87 TRP A CA 1
ATOM 657 C C . TRP A 1 87 ? 7.109 5.970 -12.398 1.00 95.44 87 TRP A C 1
ATOM 659 O O . TRP A 1 87 ? 6.896 4.987 -13.099 1.00 95.44 87 TRP A O 1
ATOM 669 N N . MET A 1 88 ? 8.319 6.215 -11.889 1.00 94.88 88 MET A N 1
ATOM 670 C CA . MET A 1 88 ? 9.545 5.457 -12.183 1.00 94.88 88 MET A CA 1
ATOM 671 C C . MET A 1 88 ? 10.101 4.721 -10.955 1.00 94.88 88 MET A C 1
ATOM 673 O O . MET A 1 88 ? 11.043 3.942 -11.068 1.00 94.88 88 MET A O 1
ATOM 677 N N . SER A 1 89 ? 9.573 5.009 -9.764 1.00 95.06 89 SER A N 1
ATOM 678 C CA . SER A 1 89 ? 10.037 4.446 -8.496 1.00 95.06 89 SER A CA 1
ATOM 679 C C . SER A 1 89 ? 8.934 4.480 -7.434 1.00 95.06 89 SER A C 1
ATOM 681 O O . SER A 1 89 ? 7.894 5.109 -7.628 1.00 95.06 89 SER A O 1
ATOM 683 N N . GLY A 1 90 ? 9.181 3.838 -6.291 1.00 95.81 90 GLY A N 1
ATOM 684 C CA . GLY A 1 90 ? 8.295 3.870 -5.126 1.00 95.81 90 GLY A CA 1
ATOM 685 C C . GLY A 1 90 ? 7.670 2.523 -4.789 1.00 95.81 90 GLY A C 1
ATOM 686 O O . GLY A 1 90 ? 7.827 1.546 -5.525 1.00 95.81 90 GLY A O 1
ATOM 687 N N . SER A 1 91 ? 7.016 2.466 -3.637 1.00 97.31 91 SER A N 1
ATOM 688 C CA . SER A 1 91 ? 6.445 1.240 -3.095 1.00 97.31 91 SER A CA 1
ATOM 689 C C . SER A 1 91 ? 5.298 1.546 -2.126 1.00 97.31 91 SER A C 1
ATOM 691 O O . SER A 1 91 ? 5.247 2.645 -1.554 1.00 97.31 91 SER A O 1
ATOM 693 N N . LYS A 1 92 ? 4.389 0.586 -1.921 1.00 97.44 92 LYS A N 1
ATOM 694 C CA . LYS A 1 92 ? 3.316 0.662 -0.913 1.00 97.44 92 LYS A CA 1
ATOM 695 C C . LYS A 1 92 ? 3.861 0.819 0.512 1.00 97.44 92 LYS A C 1
ATOM 697 O O . LYS A 1 92 ? 3.203 1.425 1.363 1.00 97.44 92 LYS A O 1
ATOM 702 N N . GLU A 1 93 ? 5.089 0.369 0.748 1.00 97.50 93 GLU A N 1
ATOM 703 C CA . GLU A 1 93 ? 5.844 0.479 1.996 1.00 97.50 93 GLU A CA 1
ATOM 704 C C . GLU A 1 93 ? 6.184 1.937 2.357 1.00 97.50 93 GLU A C 1
ATOM 706 O O . GLU A 1 93 ? 6.445 2.263 3.516 1.00 97.50 93 GLU A O 1
ATOM 711 N N . ARG A 1 94 ? 6.100 2.867 1.393 1.00 95.69 94 ARG A N 1
ATOM 712 C CA . ARG A 1 94 ? 6.237 4.314 1.641 1.00 95.69 94 ARG A CA 1
ATOM 713 C C . ARG A 1 94 ? 4.976 4.977 2.199 1.00 95.69 94 ARG A C 1
ATOM 715 O O . ARG A 1 94 ? 5.046 6.168 2.489 1.00 95.69 94 ARG A O 1
ATOM 722 N N . GLY A 1 95 ? 3.855 4.264 2.351 1.00 93.81 95 GLY A N 1
ATOM 723 C CA . GLY A 1 95 ? 2.559 4.859 2.708 1.00 93.81 95 GLY A CA 1
ATOM 724 C C . GLY A 1 95 ? 2.608 5.762 3.948 1.00 93.81 95 GLY A C 1
ATOM 725 O O . GLY A 1 95 ? 2.169 6.912 3.894 1.00 93.81 95 GLY A O 1
ATOM 726 N N . ASN A 1 96 ? 3.283 5.300 5.008 1.00 95.31 96 ASN A N 1
ATOM 727 C CA . ASN A 1 96 ? 3.427 6.029 6.277 1.00 95.31 96 ASN A CA 1
ATOM 728 C C . ASN A 1 96 ? 4.232 7.346 6.178 1.00 95.31 96 ASN A C 1
ATOM 730 O O . ASN A 1 96 ? 4.252 8.132 7.119 1.00 95.31 96 ASN A O 1
ATOM 734 N N . ARG A 1 97 ? 4.899 7.613 5.043 1.00 94.38 97 ARG A N 1
ATOM 735 C CA . ARG A 1 97 ? 5.596 8.889 4.776 1.00 94.38 97 ARG A CA 1
ATOM 736 C C . ARG A 1 97 ? 4.653 9.996 4.295 1.00 94.38 97 ARG A C 1
ATOM 738 O O . ARG A 1 97 ? 5.064 11.152 4.265 1.00 94.38 97 ARG A O 1
ATOM 745 N N . PHE A 1 98 ? 3.435 9.644 3.878 1.00 91.19 98 PHE A N 1
ATOM 746 C CA . PHE A 1 98 ? 2.442 10.572 3.326 1.00 91.19 98 PHE A CA 1
ATOM 747 C C . PHE A 1 98 ? 1.233 10.746 4.250 1.00 91.19 98 PHE A C 1
ATOM 749 O O . PHE A 1 98 ? 0.723 11.855 4.380 1.00 91.19 98 PHE A O 1
ATOM 756 N N . ALA A 1 99 ? 0.800 9.674 4.917 1.00 94.31 99 ALA A N 1
ATOM 757 C CA . ALA A 1 99 ? -0.239 9.713 5.940 1.00 94.31 99 ALA A CA 1
ATOM 758 C C . ALA A 1 99 ? 0.087 8.707 7.051 1.00 94.31 99 ALA A C 1
ATOM 760 O O . ALA A 1 99 ? 0.498 7.588 6.755 1.00 94.31 99 ALA A O 1
ATOM 761 N N . SER A 1 100 ? -0.094 9.098 8.316 1.00 97.62 100 SER A N 1
ATOM 762 C CA . SER A 1 100 ? 0.195 8.233 9.466 1.00 97.62 100 SER A CA 1
ATOM 763 C C . SER A 1 100 ? -0.823 7.094 9.545 1.00 97.62 100 SER A C 1
ATOM 765 O O . SER A 1 100 ? -1.954 7.298 9.988 1.00 97.62 100 SER A O 1
ATOM 767 N N . ILE A 1 101 ? -0.421 5.895 9.116 1.00 98.19 101 ILE A N 1
ATOM 768 C CA . ILE A 1 101 ? -1.260 4.687 9.135 1.00 98.19 101 ILE A CA 1
ATOM 769 C C . ILE A 1 101 ? -1.731 4.369 10.569 1.00 98.19 101 ILE A C 1
ATOM 771 O O . ILE A 1 101 ? -2.931 4.161 10.747 1.00 98.19 101 ILE A O 1
ATOM 775 N N . PRO A 1 102 ? -0.872 4.420 11.615 1.00 98.19 102 PRO A N 1
ATOM 776 C CA . PRO A 1 102 ? -1.309 4.163 12.990 1.00 98.19 102 PRO A CA 1
ATOM 777 C C . PRO A 1 102 ? -2.344 5.173 13.497 1.00 98.19 102 PRO A C 1
ATOM 779 O O . PRO A 1 102 ? -3.257 4.801 14.230 1.00 98.19 102 PRO A O 1
ATOM 782 N N . LEU A 1 103 ? -2.223 6.449 13.107 1.00 98.19 103 LEU A N 1
ATOM 783 C CA . LEU A 1 103 ? -3.186 7.475 13.507 1.00 98.19 103 LEU A CA 1
ATOM 784 C C . LEU A 1 103 ? -4.522 7.297 12.780 1.00 98.19 103 LEU A C 1
ATOM 786 O O . LEU A 1 103 ? -5.559 7.377 13.422 1.00 98.19 103 LEU A O 1
ATOM 790 N N . LEU A 1 104 ? -4.511 7.011 11.475 1.00 98.44 104 LEU A N 1
ATOM 791 C CA . LEU A 1 104 ? -5.739 6.758 10.713 1.00 98.44 104 LEU A CA 1
ATOM 792 C C . LEU A 1 104 ? -6.541 5.593 11.307 1.00 98.44 104 LEU A C 1
ATOM 794 O O . LEU A 1 104 ? -7.734 5.743 11.559 1.00 98.44 104 LEU A O 1
ATOM 798 N N . LEU A 1 105 ? -5.874 4.478 11.619 1.00 98.38 105 LEU A N 1
ATOM 799 C CA . LEU A 1 105 ? -6.521 3.316 12.232 1.00 98.38 105 LEU A CA 1
ATOM 800 C C . LEU A 1 105 ? -7.084 3.633 13.622 1.00 98.38 105 LEU A C 1
ATOM 802 O O . LEU A 1 105 ? -8.201 3.228 13.932 1.00 98.38 105 LEU A O 1
ATOM 806 N N . LYS A 1 106 ? -6.352 4.412 14.431 1.00 98.06 106 LYS A N 1
ATOM 807 C CA . LYS A 1 106 ? -6.822 4.886 15.740 1.00 98.06 106 LYS A CA 1
ATOM 808 C C . LYS A 1 106 ? -8.082 5.756 15.638 1.00 98.06 106 LYS A 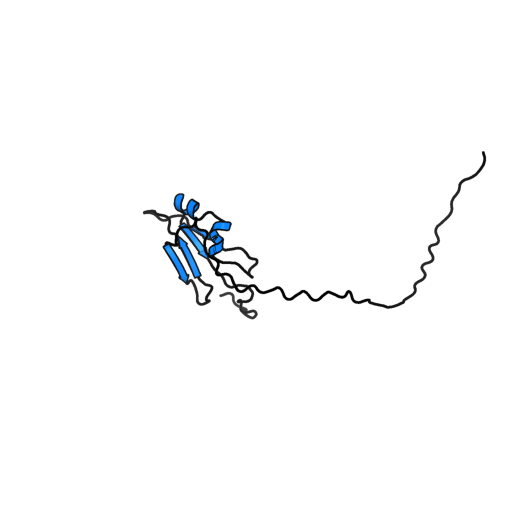C 1
ATOM 810 O O . LYS A 1 106 ? -8.949 5.658 16.499 1.00 98.06 106 LYS A O 1
ATOM 815 N N . GLU A 1 107 ? -8.198 6.579 14.597 1.00 98.12 107 GLU A N 1
ATOM 816 C CA . GLU A 1 107 ? -9.385 7.406 14.331 1.00 98.12 107 GLU A CA 1
ATOM 817 C C . GLU A 1 107 ? -10.503 6.635 13.586 1.00 98.12 107 GLU A C 1
ATOM 819 O O . GLU A 1 107 ? -11.444 7.241 13.073 1.00 98.12 107 GLU A O 1
ATOM 824 N N . GLY A 1 108 ? -10.425 5.299 13.510 1.00 98.19 108 GLY A N 1
ATOM 825 C CA . GLY A 1 108 ? -11.461 4.460 12.901 1.00 98.19 108 GLY A CA 1
ATOM 826 C C . GLY A 1 108 ? -11.470 4.468 11.368 1.00 98.19 108 GLY A C 1
ATOM 827 O O . GLY A 1 108 ? -12.490 4.145 10.763 1.00 98.19 108 GLY A O 1
ATOM 828 N N . ILE A 1 109 ? -10.364 4.851 10.724 1.00 98.69 109 ILE A N 1
ATOM 829 C CA . ILE A 1 109 ? -10.241 4.965 9.265 1.00 98.69 109 ILE A CA 1
ATOM 830 C C . ILE A 1 109 ? -9.386 3.812 8.733 1.00 98.69 109 ILE A C 1
ATOM 832 O O . ILE A 1 109 ? -8.205 3.693 9.060 1.00 98.69 109 ILE A O 1
ATOM 836 N N . SER A 1 110 ? -9.976 2.976 7.877 1.00 98.69 110 SER A N 1
ATOM 837 C CA . SER A 1 110 ? -9.253 1.891 7.205 1.00 98.69 110 SER A CA 1
ATOM 838 C C . SER A 1 110 ? -8.254 2.458 6.189 1.00 98.69 110 SER A C 1
ATOM 840 O O . SER A 1 110 ? -8.458 3.539 5.631 1.00 98.69 110 SER A O 1
ATOM 842 N N . VAL A 1 111 ? -7.168 1.740 5.913 1.00 98.69 111 VAL A N 1
ATOM 843 C CA . VAL A 1 111 ? -6.110 2.206 5.004 1.00 98.69 111 VAL A CA 1
ATOM 844 C C . VAL A 1 111 ? -5.793 1.139 3.967 1.00 98.69 111 VAL A C 1
ATOM 846 O O . VAL A 1 111 ? -5.624 -0.026 4.306 1.00 98.69 111 VAL A O 1
ATOM 849 N N . ALA A 1 112 ? -5.644 1.543 2.709 1.00 98.62 112 ALA A N 1
ATOM 850 C CA . ALA A 1 112 ? -5.046 0.727 1.658 1.00 98.62 112 ALA A CA 1
ATOM 851 C C . ALA A 1 112 ? -3.815 1.447 1.093 1.00 98.62 112 ALA A C 1
ATOM 853 O O . ALA A 1 112 ? -3.878 2.644 0.820 1.00 98.62 112 ALA A O 1
ATOM 854 N N . SER A 1 113 ? -2.706 0.737 0.889 1.00 98.62 113 SER A N 1
ATOM 855 C CA . SER A 1 113 ? -1.500 1.273 0.241 1.00 98.62 113 SER A CA 1
ATOM 856 C C . SER A 1 113 ? -1.112 0.391 -0.940 1.00 98.62 113 SER A C 1
ATOM 858 O O . SER A 1 113 ? -0.958 -0.821 -0.790 1.00 98.62 113 SER A O 1
ATOM 860 N N . ILE A 1 114 ? -0.979 0.988 -2.125 1.00 98.56 114 ILE A N 1
ATOM 861 C CA . ILE A 1 114 ? -0.955 0.266 -3.405 1.00 98.56 114 ILE A CA 1
ATOM 862 C C . ILE A 1 114 ? 0.394 0.387 -4.131 1.00 98.56 114 ILE A C 1
ATOM 864 O O . ILE A 1 114 ? 0.982 1.466 -4.214 1.00 98.56 114 ILE A O 1
ATOM 868 N N . ASN A 1 115 ? 0.868 -0.723 -4.703 1.00 98.19 115 ASN A N 1
ATOM 869 C CA . ASN A 1 115 ? 1.878 -0.721 -5.760 1.00 98.19 115 ASN A CA 1
ATOM 870 C C . ASN A 1 115 ? 1.188 -0.610 -7.128 1.00 98.19 115 ASN A C 1
ATOM 872 O O . ASN A 1 115 ? 0.099 -1.138 -7.337 1.00 98.19 115 ASN A O 1
ATOM 876 N N . TYR A 1 116 ? 1.846 0.036 -8.086 1.00 96.75 116 TYR A N 1
ATOM 877 C CA . TYR A 1 116 ? 1.394 0.142 -9.477 1.00 96.75 116 TYR A CA 1
ATOM 878 C C . TYR A 1 116 ? 2.569 -0.069 -10.447 1.00 96.75 116 TYR A C 1
ATOM 880 O O . TYR A 1 116 ? 3.733 -0.001 -10.034 1.00 96.75 116 TYR A O 1
ATOM 888 N N . ARG A 1 117 ? 2.286 -0.355 -11.728 1.00 95.44 117 ARG A N 1
ATOM 889 C CA . ARG A 1 117 ? 3.311 -0.476 -12.787 1.00 95.44 117 ARG A CA 1
ATOM 890 C C . ARG A 1 117 ? 4.079 0.829 -12.965 1.00 95.44 117 ARG A C 1
ATOM 892 O O . ARG A 1 117 ? 3.468 1.888 -13.074 1.00 95.44 117 ARG A O 1
ATOM 899 N N . TYR A 1 118 ? 5.402 0.758 -13.054 1.00 94.88 118 TYR A N 1
ATOM 900 C CA . TYR A 1 118 ? 6.184 1.916 -13.482 1.00 94.88 118 TYR A CA 1
ATOM 901 C C . TYR A 1 118 ? 5.985 2.194 -14.977 1.00 94.88 118 TYR A C 1
ATOM 903 O O . TYR A 1 118 ? 5.617 1.302 -15.736 1.00 94.88 118 TYR A O 1
ATOM 911 N N . VAL A 1 119 ? 6.296 3.413 -15.420 1.00 92.38 119 VAL A N 1
ATOM 912 C CA . VAL A 1 119 ? 6.234 3.798 -16.843 1.00 92.38 119 VAL A CA 1
ATOM 913 C C . VAL A 1 119 ? 7.127 2.918 -17.731 1.00 92.38 119 VAL A C 1
ATOM 915 O O . VAL A 1 119 ? 6.746 2.589 -18.844 1.00 92.38 119 VAL A O 1
ATOM 918 N N . SER A 1 120 ? 8.260 2.431 -17.212 1.00 91.31 120 SER A N 1
ATOM 919 C CA . SER A 1 120 ? 9.139 1.459 -17.888 1.00 91.31 120 SER A CA 1
ATOM 920 C C . SER A 1 120 ? 8.591 0.023 -17.940 1.00 91.31 120 SER A C 1
ATOM 922 O O . SER A 1 120 ? 9.230 -0.852 -18.515 1.00 91.31 120 SER A O 1
ATOM 924 N N . GLN A 1 121 ? 7.440 -0.227 -17.309 1.00 91.31 121 GLN A N 1
ATOM 925 C CA . GLN A 1 121 ? 6.701 -1.496 -17.287 1.00 91.31 121 GLN A CA 1
ATOM 926 C C . GLN A 1 121 ? 5.310 -1.350 -17.938 1.00 91.31 121 GLN A C 1
ATOM 928 O O . GLN A 1 121 ? 4.497 -2.280 -17.917 1.00 91.31 121 GLN A O 1
ATOM 933 N N . ALA A 1 122 ? 5.001 -0.169 -18.480 1.00 82.75 122 ALA A N 1
ATOM 934 C CA . ALA A 1 122 ? 3.885 0.009 -19.390 1.00 82.75 122 ALA A CA 1
ATOM 935 C C . ALA A 1 122 ? 4.265 -0.561 -20.763 1.00 82.75 122 ALA A C 1
ATOM 937 O O . ALA A 1 122 ? 5.429 -0.524 -21.158 1.00 82.75 122 ALA A O 1
ATOM 938 N N . ASP A 1 123 ? 3.277 -1.084 -21.481 1.00 79.25 123 ASP A N 1
ATOM 939 C CA . ASP A 1 123 ? 3.442 -1.415 -22.892 1.00 79.25 123 ASP A CA 1
ATOM 940 C C . ASP A 1 123 ? 3.403 -0.091 -23.684 1.00 79.25 123 ASP A C 1
ATOM 942 O O . ASP A 1 123 ? 2.410 0.637 -23.568 1.00 79.25 123 ASP A O 1
ATOM 946 N N . PRO A 1 124 ? 4.476 0.276 -24.414 1.00 69.69 124 PRO A N 1
ATOM 947 C CA . PRO A 1 124 ? 4.562 1.555 -25.114 1.00 69.69 124 PRO A CA 1
ATOM 948 C C . PRO A 1 124 ? 3.595 1.667 -26.301 1.00 69.69 124 PRO A C 1
ATOM 950 O O . PRO A 1 124 ? 3.281 2.785 -26.702 1.00 69.69 124 PRO A O 1
ATOM 953 N N . GLU A 1 125 ? 3.102 0.544 -26.834 1.00 71.94 125 GLU A N 1
ATOM 954 C CA . GLU A 1 125 ? 2.197 0.492 -27.993 1.00 71.94 125 GLU A CA 1
ATOM 955 C C . GLU A 1 125 ? 0.731 0.236 -27.582 1.00 71.94 125 GLU A C 1
ATOM 957 O O . GLU A 1 125 ? -0.148 0.047 -28.431 1.00 71.94 125 GLU A O 1
ATOM 962 N N . ALA A 1 126 ? 0.432 0.244 -26.276 1.00 69.44 126 ALA A N 1
ATOM 963 C CA . ALA A 1 126 ? -0.908 0.005 -25.747 1.00 69.44 126 ALA A CA 1
ATOM 964 C C . ALA A 1 126 ? -1.866 1.168 -26.066 1.00 69.44 126 ALA A C 1
ATOM 966 O O . ALA A 1 126 ? -2.081 2.080 -25.267 1.00 69.44 126 ALA A O 1
ATOM 967 N N . SER A 1 127 ? -2.483 1.108 -27.247 1.00 58.88 127 SER A N 1
ATOM 968 C CA . SER A 1 127 ? -3.508 2.061 -27.706 1.00 58.88 127 SER A CA 1
ATOM 969 C C . SER A 1 127 ? -4.801 2.046 -26.876 1.00 58.88 127 SER A C 1
ATOM 971 O O . SER A 1 127 ? -5.571 3.006 -26.919 1.00 58.88 127 SER A O 1
ATOM 973 N N . THR A 1 128 ? -5.031 0.988 -26.096 1.00 54.56 128 THR A N 1
ATOM 974 C CA . THR A 1 128 ? -6.122 0.881 -25.121 1.00 54.56 128 THR A CA 1
ATOM 975 C C . THR A 1 128 ? -5.574 0.923 -23.693 1.00 54.56 128 THR A C 1
ATOM 977 O O . THR A 1 128 ? -4.677 0.131 -23.383 1.00 54.56 128 THR A O 1
ATOM 980 N N . PRO A 1 129 ? -6.118 1.769 -22.795 1.00 53.53 129 PRO A N 1
ATOM 981 C CA . PRO A 1 129 ? -5.862 1.617 -21.367 1.00 53.53 129 PRO A CA 1
ATOM 982 C C . PRO A 1 129 ? -6.367 0.241 -20.877 1.00 53.53 129 PRO A C 1
ATOM 984 O O . PRO A 1 129 ? -7.313 -0.289 -21.467 1.00 53.53 129 PRO A O 1
ATOM 987 N N . PRO A 1 130 ? -5.730 -0.339 -19.842 1.00 56.97 130 PRO A N 1
ATOM 988 C CA . PRO A 1 130 ? -6.153 -1.600 -19.230 1.00 56.97 130 PRO A CA 1
ATOM 989 C C . PRO A 1 130 ? -7.470 -1.467 -18.449 1.00 56.97 130 PRO A C 1
ATOM 991 O O . PRO A 1 130 ? -7.749 -0.350 -17.953 1.00 56.97 130 PRO A O 1
#

pLDDT: mean 78.85, std 23.9, range [36.69, 98.75]

Sequence (130 aa):
MKQLASHVFALSTCLLLVGGNVLADDAKPASPALQKAPKTEKYDESVPEPTASNVRYGDHERHVLDFWQAESDQPTPCVFIIHGGGWMSGSKERGNRFASIPLLLKEGISVASINYRYVSQADPEASTPP

Radius of gyration: 30.75 Å; chains: 1; bounding box: 62×87×56 Å